Protein AF-A0A2D9LU83-F1 (afdb_monomer_lite)

Sequence (101 aa):
MVVGANGTFTFDAHNPKFELHTDEAPFAMPEHHSLNPMGRWTSTQRESNVVRQDRWQSFDLDPPGQLADVSAFMDSIENDVDPEMNVRFAASPTEVILAGF

Foldseek 3Di:
DDDDPQDDDDQDPVDGDDDDDDPDDDDDDFDADPVCNPCPDPVCVVVRVHDDPPDDDDCPPPDPPVVVVVVQVVCCVVVVHAGPCHPVNVVVVVVVVVVVD

Radius of gyration: 21.48 Å; chains: 1; bounding box: 43×47×49 Å

pLDDT: mean 72.3, std 14.86, range [37.5, 96.94]

Structure (mmCIF, N/CA/C/O backbone):
data_AF-A0A2D9LU83-F1
#
_entry.id   AF-A0A2D9LU83-F1
#
loop_
_atom_site.group_PDB
_atom_site.id
_atom_site.type_symbol
_atom_site.label_atom_id
_atom_site.label_alt_id
_atom_site.label_comp_id
_atom_site.label_asym_id
_atom_site.label_entity_id
_atom_site.label_seq_id
_atom_site.pdbx_PDB_ins_code
_atom_site.Cartn_x
_atom_site.Cartn_y
_atom_site.Cartn_z
_atom_site.occupancy
_atom_site.B_iso_or_equiv
_atom_site.auth_seq_id
_atom_site.auth_comp_id
_atom_site.auth_asym_id
_atom_site.auth_atom_id
_atom_site.pdbx_PDB_model_num
ATOM 1 N N . MET A 1 1 ? 14.430 28.568 -17.155 1.00 39.94 1 MET A N 1
ATOM 2 C CA . MET A 1 1 ? 15.785 28.177 -16.726 1.00 39.94 1 MET A CA 1
ATOM 3 C C . MET A 1 1 ? 15.934 28.573 -15.272 1.00 39.94 1 MET A C 1
ATOM 5 O O . MET A 1 1 ? 15.949 29.759 -14.973 1.00 39.94 1 MET A O 1
ATOM 9 N N . VAL A 1 2 ? 15.943 27.587 -14.380 1.00 37.50 2 VAL A N 1
ATOM 10 C CA . VAL A 1 2 ? 16.274 27.780 -12.963 1.00 37.50 2 VAL A CA 1
ATOM 11 C C . VAL A 1 2 ? 17.647 27.149 -12.776 1.00 37.50 2 VAL A C 1
ATOM 13 O O . VAL A 1 2 ? 17.830 25.988 -13.139 1.00 37.50 2 VAL A O 1
ATOM 16 N N . VAL A 1 3 ? 18.613 27.927 -12.290 1.00 39.62 3 VAL A N 1
ATOM 17 C CA . VAL A 1 3 ? 19.965 27.442 -11.989 1.00 39.62 3 VAL A CA 1
ATOM 18 C C . VAL A 1 3 ? 20.081 27.341 -10.477 1.00 39.62 3 VAL A C 1
ATOM 20 O O . VAL A 1 3 ? 20.055 28.355 -9.783 1.00 39.62 3 VAL A O 1
ATOM 23 N N . GLY A 1 4 ? 20.155 26.109 -9.979 1.00 49.12 4 GLY A N 1
ATOM 24 C CA . GLY A 1 4 ? 20.453 25.800 -8.585 1.00 49.12 4 GLY A CA 1
ATOM 25 C C . GLY A 1 4 ? 21.819 25.127 -8.476 1.00 49.12 4 GLY A C 1
ATOM 26 O O . GLY A 1 4 ? 22.356 24.633 -9.463 1.00 49.12 4 GLY A O 1
ATOM 27 N N . ALA A 1 5 ? 22.379 25.078 -7.268 1.00 49.44 5 ALA A N 1
ATOM 28 C CA . ALA A 1 5 ? 23.735 24.575 -7.023 1.00 49.44 5 ALA A CA 1
ATOM 29 C C . ALA A 1 5 ? 23.977 23.103 -7.440 1.00 49.44 5 ALA A C 1
ATOM 31 O O . ALA A 1 5 ? 25.129 22.712 -7.581 1.00 49.44 5 ALA A O 1
ATOM 32 N N . ASN A 1 6 ? 22.915 22.321 -7.685 1.00 53.34 6 ASN A N 1
ATOM 33 C CA . ASN A 1 6 ? 22.973 20.886 -7.997 1.00 53.34 6 ASN A CA 1
ATOM 34 C C . ASN A 1 6 ? 22.446 20.520 -9.400 1.00 53.34 6 ASN A C 1
ATOM 36 O O . ASN A 1 6 ? 22.148 19.356 -9.648 1.00 53.34 6 ASN A O 1
ATOM 40 N N . GLY A 1 7 ? 22.280 21.478 -10.318 1.00 53.28 7 GLY A N 1
ATOM 41 C CA . GLY A 1 7 ? 21.881 21.158 -11.695 1.00 53.28 7 GLY A CA 1
ATOM 42 C C . GLY A 1 7 ? 21.090 22.249 -12.412 1.00 53.28 7 GLY A C 1
ATOM 43 O O . GLY A 1 7 ? 20.678 23.251 -11.825 1.00 53.28 7 GLY A O 1
ATOM 44 N N . THR A 1 8 ? 20.885 22.039 -13.716 1.00 51.66 8 THR A N 1
ATOM 45 C CA . THR A 1 8 ? 20.163 22.959 -14.610 1.00 51.66 8 THR A CA 1
ATOM 46 C C . THR A 1 8 ? 18.871 22.318 -15.104 1.00 51.66 8 THR A C 1
ATOM 48 O O . THR A 1 8 ? 18.890 21.186 -15.574 1.00 51.66 8 THR A O 1
ATOM 51 N N . PHE A 1 9 ? 17.763 23.066 -15.051 1.00 56.09 9 PHE A N 1
ATOM 52 C CA . PHE A 1 9 ? 16.466 22.645 -15.593 1.00 56.09 9 PHE A CA 1
ATOM 53 C C . PHE A 1 9 ? 16.095 23.445 -16.849 1.00 56.09 9 PHE A C 1
ATOM 55 O O . PHE A 1 9 ? 16.027 24.685 -16.815 1.00 56.09 9 PHE A O 1
ATOM 62 N N . THR A 1 10 ? 15.779 22.732 -17.933 1.00 54.78 10 THR A N 1
ATOM 63 C CA . THR A 1 10 ? 15.288 23.293 -19.201 1.00 54.78 10 THR A CA 1
ATOM 64 C C . THR A 1 10 ? 13.864 22.804 -19.452 1.00 54.78 10 THR A C 1
ATOM 66 O O . THR A 1 10 ? 13.589 21.618 -19.324 1.00 54.78 10 THR A O 1
ATOM 69 N N . PHE A 1 11 ? 12.953 23.719 -19.790 1.00 56.06 11 PHE A N 1
ATOM 70 C CA . PHE A 1 11 ? 11.552 23.404 -20.082 1.00 56.06 11 PHE A CA 1
ATOM 71 C C . PHE A 1 11 ? 11.280 23.673 -21.565 1.00 56.06 11 PHE A C 1
ATOM 73 O O . PHE A 1 11 ? 11.424 24.814 -22.006 1.00 56.06 11 PHE A O 1
ATOM 80 N N . ASP A 1 12 ? 10.880 22.644 -22.314 1.00 59.59 12 ASP A N 1
ATOM 81 C CA . A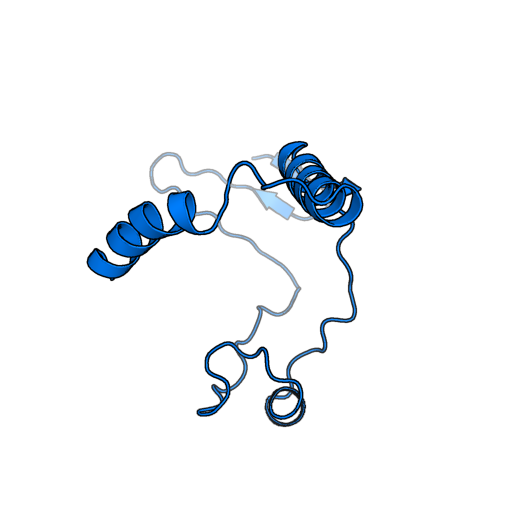SP A 1 12 ? 10.350 22.767 -23.675 1.00 59.59 12 ASP A CA 1
ATOM 82 C C . ASP A 1 12 ? 8.827 22.571 -23.635 1.00 59.59 12 ASP A C 1
ATOM 84 O O . ASP A 1 12 ? 8.328 21.489 -23.323 1.00 59.59 12 ASP A O 1
ATOM 88 N N . ALA A 1 13 ? 8.082 23.637 -23.936 1.00 59.69 13 ALA A N 1
ATOM 89 C CA . ALA A 1 13 ? 6.621 23.650 -23.885 1.00 59.69 13 ALA A CA 1
ATOM 90 C C . ALA A 1 13 ? 5.947 22.729 -24.924 1.00 59.69 13 ALA A C 1
ATOM 92 O O . ALA A 1 13 ? 4.757 22.455 -24.796 1.00 59.69 13 ALA A O 1
ATOM 93 N N . HIS A 1 14 ? 6.678 22.252 -25.938 1.00 62.91 14 HIS A N 1
ATOM 94 C CA . HIS A 1 14 ? 6.123 21.453 -27.039 1.00 62.91 14 HIS A CA 1
ATOM 95 C C . HIS A 1 14 ? 6.580 19.986 -27.013 1.00 62.91 14 HIS A C 1
ATOM 97 O O . HIS A 1 14 ? 6.100 19.178 -27.806 1.00 62.91 14 HIS A O 1
ATOM 103 N N . ASN A 1 15 ? 7.481 19.627 -26.097 1.00 52.97 15 ASN A N 1
ATOM 104 C CA . ASN A 1 15 ? 7.991 18.272 -25.922 1.00 52.97 15 ASN A CA 1
ATOM 105 C C . ASN A 1 15 ? 8.375 18.069 -24.447 1.00 52.97 15 ASN A C 1
ATOM 107 O O . ASN A 1 15 ? 9.556 18.177 -24.110 1.00 52.97 15 ASN A O 1
ATOM 111 N N . PRO A 1 16 ? 7.398 17.835 -23.548 1.00 54.16 16 PRO A N 1
ATOM 112 C CA . PRO A 1 16 ? 7.638 17.774 -22.111 1.00 54.16 16 PRO A CA 1
ATOM 113 C C . PRO A 1 16 ? 8.411 16.498 -21.766 1.00 54.16 16 PRO A C 1
ATOM 115 O O . PRO A 1 16 ? 7.845 15.469 -21.401 1.00 54.16 16 PRO A O 1
ATOM 118 N N . LYS A 1 17 ? 9.729 16.559 -21.919 1.00 55.69 17 LYS A N 1
ATOM 119 C CA . LYS A 1 17 ? 10.667 15.539 -21.473 1.00 55.69 17 LYS A CA 1
ATOM 120 C C . LYS A 1 17 ? 11.405 16.088 -20.267 1.00 55.69 17 LYS A C 1
ATOM 122 O O . LYS A 1 17 ? 11.956 17.184 -20.311 1.00 55.69 17 LYS A O 1
ATOM 127 N N . PHE A 1 18 ? 11.392 15.316 -19.192 1.00 52.31 18 PHE A N 1
ATOM 128 C CA . PHE A 1 18 ? 12.220 15.576 -18.028 1.00 52.31 18 PHE A CA 1
ATOM 129 C C . PHE A 1 18 ? 13.534 14.833 -18.228 1.00 52.31 18 PHE A C 1
ATOM 131 O O . PHE A 1 18 ? 13.542 13.607 -18.324 1.00 52.31 18 PHE A O 1
ATOM 138 N N . GLU A 1 19 ? 14.631 15.575 -18.322 1.00 53.06 19 GLU A N 1
ATOM 139 C CA . GLU A 1 19 ? 15.973 15.006 -18.360 1.00 53.06 19 GLU A CA 1
ATOM 140 C C . GLU A 1 19 ? 16.633 15.278 -17.006 1.00 53.06 19 GLU A C 1
ATOM 142 O O . GLU A 1 19 ? 16.841 16.427 -16.615 1.00 53.06 19 GLU A O 1
ATOM 147 N N . LEU A 1 20 ? 16.865 14.207 -16.246 1.00 57.72 20 LEU A N 1
ATOM 148 C CA . LEU A 1 20 ? 17.532 14.247 -14.950 1.00 57.72 20 LEU A CA 1
ATOM 149 C C . LEU A 1 20 ? 18.965 13.753 -15.145 1.00 57.72 20 LEU A C 1
ATOM 151 O O . LEU A 1 20 ? 19.177 12.583 -15.459 1.00 57.72 20 LEU A O 1
ATOM 155 N N . HIS A 1 21 ? 19.938 14.634 -14.937 1.00 59.62 21 HIS A N 1
ATOM 156 C CA . HIS A 1 21 ? 21.348 14.260 -14.888 1.00 59.62 21 HIS A CA 1
ATOM 157 C C . HIS A 1 21 ? 21.752 14.083 -13.423 1.00 59.62 21 HIS A C 1
ATOM 159 O O . HIS A 1 21 ? 21.639 15.020 -12.635 1.00 59.62 21 HIS A O 1
ATOM 165 N N . THR A 1 22 ? 22.184 12.876 -13.061 1.00 71.31 22 THR A N 1
ATOM 166 C CA . THR A 1 22 ? 22.687 12.531 -11.726 1.00 71.31 22 THR A CA 1
ATOM 167 C C . THR A 1 22 ? 23.958 11.700 -11.861 1.00 71.31 22 THR A C 1
ATOM 169 O O . THR A 1 22 ? 24.082 10.911 -12.799 1.00 71.31 22 THR A O 1
ATOM 172 N N . ASP A 1 23 ? 24.889 11.883 -10.926 1.00 76.69 23 ASP A N 1
ATOM 173 C CA . ASP A 1 23 ? 26.110 11.076 -10.816 1.00 76.69 23 ASP A CA 1
ATOM 174 C C . ASP A 1 23 ? 25.858 9.754 -10.060 1.00 76.69 23 ASP A C 1
ATOM 176 O O . ASP A 1 23 ? 26.745 8.903 -9.960 1.00 76.69 23 ASP A O 1
ATOM 180 N N . GLU A 1 24 ? 24.651 9.561 -9.515 1.00 67.75 24 GLU A N 1
ATOM 181 C CA . GLU A 1 24 ? 24.250 8.307 -8.879 1.00 67.75 24 GLU A CA 1
ATOM 182 C C . GLU A 1 24 ? 24.002 7.214 -9.924 1.00 67.75 24 GLU A C 1
ATOM 184 O O . GLU A 1 24 ? 23.314 7.418 -10.928 1.00 67.75 24 GLU A O 1
ATOM 189 N N . ALA A 1 25 ? 24.541 6.018 -9.672 1.00 66.81 25 ALA A N 1
ATOM 190 C CA . ALA A 1 25 ? 24.288 4.870 -10.530 1.00 66.81 25 ALA A CA 1
ATOM 191 C C . ALA A 1 25 ? 22.779 4.547 -10.547 1.00 66.81 25 ALA A C 1
ATOM 193 O O . ALA A 1 25 ? 22.163 4.469 -9.479 1.00 66.81 25 ALA A O 1
ATOM 194 N N . PRO A 1 26 ? 22.172 4.331 -11.729 1.00 63.62 26 PRO A N 1
ATOM 195 C CA . PRO A 1 26 ? 20.762 3.982 -11.814 1.00 63.62 26 PRO A CA 1
ATOM 196 C C . PRO A 1 26 ? 20.499 2.657 -11.098 1.00 63.62 26 PRO A C 1
ATOM 198 O O . PRO A 1 26 ? 21.335 1.749 -11.105 1.00 63.62 26 PRO A O 1
ATOM 201 N N . PHE A 1 27 ? 19.311 2.530 -10.503 1.00 70.94 27 PHE A N 1
ATOM 202 C CA . PHE A 1 27 ? 18.882 1.269 -9.910 1.00 70.94 27 PHE A CA 1
ATOM 203 C C . PHE A 1 27 ? 18.910 0.153 -10.965 1.00 70.94 27 PHE A C 1
ATOM 205 O O . PHE A 1 27 ? 18.219 0.227 -11.982 1.00 70.94 27 PHE A O 1
ATOM 212 N N . ALA A 1 28 ? 19.696 -0.891 -10.704 1.00 69.56 28 ALA A N 1
ATOM 213 C CA . ALA A 1 28 ? 19.731 -2.102 -11.509 1.00 69.56 28 ALA A CA 1
ATOM 214 C C . ALA A 1 28 ? 18.838 -3.159 -10.855 1.00 69.56 28 ALA A C 1
ATOM 216 O O . ALA A 1 28 ? 19.087 -3.570 -9.720 1.00 69.56 28 ALA A O 1
ATOM 217 N N . MET A 1 29 ? 17.797 -3.594 -11.570 1.00 69.25 29 MET A N 1
ATOM 218 C CA . MET A 1 29 ? 16.914 -4.650 -11.080 1.00 69.25 29 MET A CA 1
ATOM 219 C C . MET A 1 29 ? 17.719 -5.951 -10.893 1.00 69.25 29 MET A C 1
ATOM 221 O O . MET A 1 29 ? 18.377 -6.385 -11.841 1.00 69.25 29 MET A O 1
ATOM 225 N N . PRO A 1 30 ? 17.681 -6.574 -9.700 1.00 71.31 30 PRO A N 1
ATOM 226 C CA . PRO A 1 30 ? 18.307 -7.870 -9.467 1.00 71.31 30 PRO A CA 1
ATOM 227 C C . PRO A 1 30 ? 17.705 -8.971 -10.345 1.00 71.31 30 PRO A C 1
ATOM 229 O O . PRO A 1 30 ? 16.558 -8.871 -10.783 1.00 71.31 30 PRO A O 1
ATOM 232 N N . GLU A 1 31 ? 18.458 -10.050 -10.559 1.00 74.62 31 GLU A N 1
ATOM 233 C CA . GLU A 1 31 ? 17.963 -11.209 -11.303 1.00 74.62 31 GLU A CA 1
ATOM 234 C C . GLU A 1 31 ? 16.736 -11.825 -10.611 1.00 74.62 31 GLU A C 1
ATOM 236 O O . GLU A 1 31 ? 16.713 -12.033 -9.392 1.00 74.62 31 GLU A O 1
ATOM 241 N N . HIS A 1 32 ? 15.695 -12.093 -11.402 1.00 71.25 32 HIS A N 1
ATOM 242 C CA . HIS A 1 32 ? 14.417 -12.588 -10.910 1.00 71.25 32 HIS A CA 1
ATOM 243 C C . HIS A 1 32 ? 14.554 -14.001 -10.330 1.00 71.25 32 HIS A C 1
ATOM 245 O O . HIS A 1 32 ? 14.904 -14.948 -11.035 1.00 71.25 32 HIS A O 1
ATOM 251 N N . HIS A 1 33 ? 14.179 -14.171 -9.063 1.00 73.50 33 HIS A N 1
ATOM 252 C CA . HIS A 1 33 ? 14.171 -15.475 -8.413 1.00 73.50 33 HIS A CA 1
ATOM 253 C C . HIS A 1 33 ? 12.799 -16.147 -8.581 1.00 73.50 33 HIS A C 1
ATOM 255 O O . HIS A 1 33 ? 11.788 -15.639 -8.101 1.00 73.50 33 HIS A O 1
ATOM 261 N N . SER A 1 34 ? 12.743 -17.319 -9.223 1.00 77.62 34 SER A N 1
ATOM 262 C CA . SER A 1 34 ? 11.485 -18.015 -9.574 1.00 77.62 34 SER A CA 1
ATOM 263 C C . SER A 1 34 ? 10.571 -18.314 -8.378 1.00 77.62 34 SER A C 1
ATOM 265 O O . SER A 1 34 ? 9.351 -18.263 -8.503 1.00 77.62 34 SER A O 1
ATOM 267 N N . LEU A 1 35 ? 11.156 -18.582 -7.207 1.00 77.69 35 LEU A N 1
ATOM 268 C CA . LEU A 1 35 ? 10.426 -18.812 -5.950 1.00 77.69 35 LEU A CA 1
ATOM 269 C C . LEU A 1 35 ? 10.141 -17.531 -5.148 1.00 77.69 35 LEU A C 1
ATOM 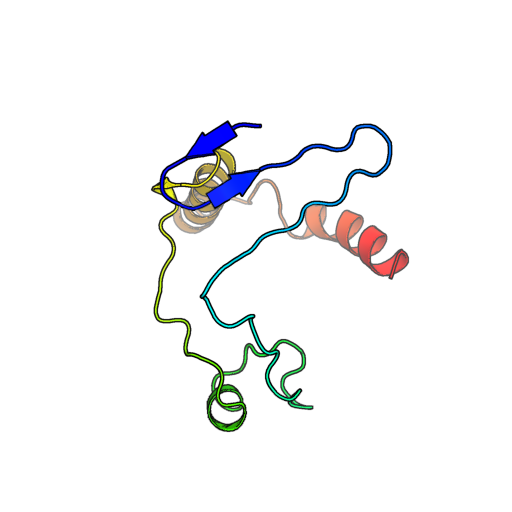271 O O . LEU A 1 35 ? 9.563 -17.601 -4.068 1.00 77.69 35 LEU A O 1
ATOM 275 N N . ASN A 1 36 ? 10.577 -16.371 -5.637 1.00 68.25 36 ASN A N 1
ATOM 276 C CA . ASN A 1 36 ? 10.386 -15.084 -4.980 1.00 68.25 36 ASN A CA 1
ATOM 277 C C . ASN A 1 36 ? 10.117 -13.979 -6.019 1.00 68.25 36 ASN A C 1
ATOM 279 O O . ASN A 1 36 ? 10.937 -13.074 -6.200 1.00 68.25 36 ASN A O 1
ATOM 283 N N . PRO A 1 37 ? 8.951 -14.035 -6.685 1.00 65.06 37 PRO A N 1
ATOM 284 C CA . PRO A 1 37 ? 8.606 -13.122 -7.774 1.00 65.06 37 PRO A CA 1
ATOM 285 C C . PRO A 1 37 ? 8.507 -11.654 -7.336 1.00 65.06 37 PRO A C 1
ATOM 287 O O . PRO A 1 37 ? 8.622 -10.749 -8.154 1.00 65.06 37 PRO A O 1
ATOM 290 N N . MET A 1 38 ? 8.321 -11.404 -6.036 1.00 73.06 38 MET A N 1
ATOM 291 C CA . MET A 1 38 ? 8.245 -10.056 -5.466 1.00 73.06 38 MET A CA 1
ATOM 292 C C . MET A 1 38 ? 9.520 -9.617 -4.736 1.00 73.06 38 MET A C 1
ATOM 294 O O . MET A 1 38 ? 9.528 -8.559 -4.109 1.00 73.06 38 MET A O 1
ATOM 298 N N . GLY A 1 39 ? 10.581 -10.425 -4.738 1.00 67.38 39 GLY A N 1
ATOM 299 C CA . GLY A 1 39 ? 11.834 -10.076 -4.069 1.00 67.38 39 GLY A CA 1
ATOM 300 C C . GLY A 1 39 ? 11.738 -9.937 -2.541 1.00 67.38 39 GLY A C 1
ATOM 301 O O . GLY A 1 39 ? 12.648 -9.377 -1.940 1.00 67.38 39 GLY A O 1
ATOM 302 N N . ARG A 1 40 ? 10.688 -10.449 -1.876 1.00 70.88 40 ARG A N 1
ATOM 303 C CA . ARG A 1 40 ? 10.433 -10.239 -0.431 1.00 70.88 40 ARG A CA 1
ATOM 304 C C . ARG A 1 40 ? 10.925 -11.346 0.505 1.00 70.88 40 ARG A C 1
ATOM 306 O O . ARG A 1 40 ? 11.006 -11.121 1.708 1.00 70.88 40 ARG A O 1
ATOM 313 N N . TRP A 1 41 ? 11.260 -12.528 -0.010 1.00 71.12 41 TRP A N 1
ATOM 314 C CA . TRP A 1 41 ? 11.656 -13.668 0.819 1.00 71.12 41 TRP A CA 1
ATOM 315 C C . TRP A 1 41 ? 13.142 -13.623 1.168 1.00 71.12 41 TRP A C 1
ATOM 317 O O . TRP A 1 41 ? 14.010 -13.731 0.298 1.00 71.12 41 TRP A O 1
ATOM 327 N N . THR A 1 42 ? 13.433 -13.543 2.467 1.00 65.50 42 THR A N 1
ATOM 328 C CA . THR A 1 42 ? 14.783 -13.397 3.034 1.00 65.50 42 THR A CA 1
ATOM 329 C C . THR A 1 42 ? 15.736 -14.530 2.654 1.00 65.50 42 THR A C 1
ATOM 331 O O . THR A 1 42 ? 16.938 -14.303 2.543 1.00 65.50 42 THR A O 1
ATOM 334 N N . SER A 1 43 ? 15.216 -15.744 2.440 1.00 70.00 43 SER A N 1
ATOM 335 C CA . SER A 1 43 ? 15.998 -16.906 1.991 1.00 70.00 43 SER A CA 1
ATOM 336 C C . SER A 1 43 ? 16.631 -16.674 0.619 1.00 70.00 43 SER A C 1
ATOM 338 O O . SER A 1 43 ? 17.805 -16.959 0.429 1.00 70.00 43 SER A O 1
ATOM 340 N N . THR A 1 44 ? 15.867 -16.089 -0.299 1.00 69.81 44 THR A N 1
ATOM 341 C CA . THR A 1 44 ? 16.260 -15.869 -1.702 1.00 69.81 44 THR A CA 1
ATOM 342 C C . THR A 1 44 ? 16.921 -14.505 -1.945 1.00 69.81 44 THR A C 1
ATOM 344 O O . THR A 1 44 ? 17.714 -14.356 -2.865 1.00 69.81 44 THR A O 1
ATOM 347 N N . GLN A 1 45 ? 16.675 -13.503 -1.088 1.00 69.25 45 GLN A N 1
ATOM 348 C CA . GLN A 1 45 ? 17.308 -12.176 -1.200 1.00 69.25 45 GLN A CA 1
ATOM 349 C C . GLN A 1 45 ? 18.839 -12.226 -1.096 1.00 69.25 45 GLN A C 1
ATOM 351 O O . GLN A 1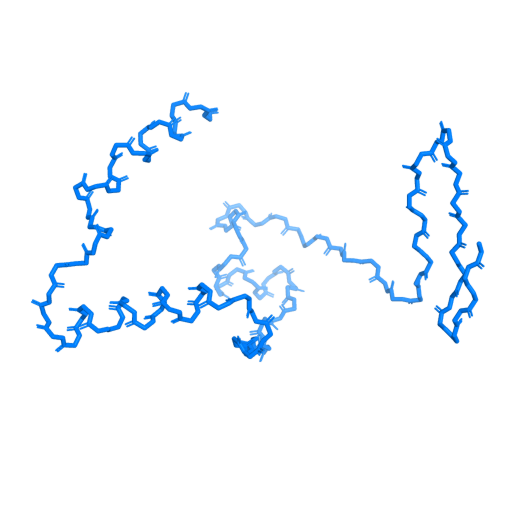 45 ? 19.522 -11.418 -1.724 1.00 69.25 45 GLN A O 1
ATOM 356 N N . ARG A 1 46 ? 19.378 -13.175 -0.314 1.00 68.38 46 ARG A N 1
ATOM 357 C CA . ARG A 1 46 ? 20.828 -13.370 -0.160 1.00 68.38 46 ARG A CA 1
ATOM 358 C C . ARG A 1 46 ? 21.484 -13.849 -1.457 1.00 68.38 46 ARG A C 1
ATOM 360 O O . ARG A 1 46 ? 22.633 -13.509 -1.706 1.00 68.38 46 ARG A O 1
ATOM 367 N N . GLU A 1 47 ? 20.759 -14.620 -2.259 1.00 71.06 47 GLU A N 1
ATOM 368 C CA . GLU A 1 47 ? 21.230 -15.165 -3.536 1.00 71.06 47 GLU A CA 1
ATOM 369 C C . GLU A 1 47 ? 21.131 -14.118 -4.655 1.00 71.06 47 GLU A C 1
ATOM 371 O O . GLU A 1 47 ? 21.995 -14.051 -5.522 1.00 71.06 47 GLU A O 1
ATOM 376 N N . SER A 1 48 ? 20.132 -13.235 -4.581 1.00 66.94 48 SER A N 1
ATOM 377 C CA . SER A 1 48 ? 19.884 -12.182 -5.572 1.00 66.94 48 SER A CA 1
ATOM 378 C C . SER A 1 48 ? 20.723 -10.902 -5.382 1.00 66.94 48 SER A C 1
ATOM 380 O O . SER A 1 48 ? 20.443 -9.909 -6.045 1.00 66.94 48 SER A O 1
ATOM 382 N N . ASN A 1 49 ? 21.728 -10.878 -4.490 1.00 67.69 49 ASN A N 1
ATOM 383 C CA . ASN A 1 49 ? 22.556 -9.691 -4.185 1.00 67.69 49 ASN A CA 1
ATOM 384 C C . ASN A 1 49 ? 21.742 -8.404 -3.916 1.00 67.69 49 ASN A C 1
ATOM 386 O O . ASN A 1 49 ? 22.208 -7.291 -4.170 1.00 67.69 49 ASN A O 1
ATOM 390 N N . VAL A 1 50 ? 20.511 -8.537 -3.411 1.00 66.81 50 VAL A N 1
ATOM 391 C CA . VAL A 1 50 ? 19.639 -7.384 -3.161 1.00 66.81 50 VAL A CA 1
ATOM 392 C C . VAL A 1 50 ? 20.192 -6.612 -1.971 1.00 66.81 50 VAL A C 1
ATOM 394 O O . VAL A 1 50 ? 20.473 -7.197 -0.921 1.00 66.81 50 VAL A O 1
ATOM 397 N N . VAL A 1 51 ? 20.329 -5.292 -2.115 1.00 66.19 51 VAL A N 1
ATOM 398 C CA . VAL A 1 51 ? 20.674 -4.417 -0.989 1.00 66.19 51 VAL A CA 1
ATOM 399 C C . VAL A 1 51 ? 19.614 -4.608 0.091 1.00 66.19 51 VAL A C 1
ATOM 401 O O . VAL A 1 51 ? 18.424 -4.392 -0.141 1.00 66.19 51 VAL A O 1
ATOM 404 N N . ARG A 1 52 ? 20.045 -5.059 1.271 1.00 63.50 52 ARG A N 1
ATOM 405 C CA . ARG A 1 52 ? 19.147 -5.274 2.403 1.00 63.50 52 ARG A CA 1
ATOM 406 C C . ARG A 1 52 ? 18.472 -3.948 2.741 1.00 63.50 52 ARG A C 1
ATOM 408 O O . ARG A 1 52 ? 19.162 -2.965 2.984 1.00 63.50 52 ARG A O 1
ATOM 415 N N . GLN A 1 53 ? 17.142 -3.936 2.804 1.00 62.44 53 GLN A N 1
ATOM 416 C CA . GLN A 1 53 ? 16.424 -2.821 3.414 1.00 62.44 53 GLN A CA 1
ATOM 417 C C . GLN A 1 53 ? 16.767 -2.787 4.908 1.00 62.44 53 GLN A C 1
ATOM 419 O O . GLN A 1 53 ? 16.252 -3.570 5.702 1.00 62.44 53 GLN A O 1
ATOM 424 N N . ASP A 1 54 ? 17.703 -1.919 5.270 1.00 61.50 54 ASP A N 1
ATOM 425 C CA . ASP A 1 54 ? 18.091 -1.586 6.643 1.00 61.50 54 ASP A CA 1
ATOM 426 C C . ASP A 1 54 ? 17.606 -0.188 7.055 1.00 61.50 54 ASP A C 1
ATOM 428 O O . ASP A 1 54 ? 17.688 0.193 8.223 1.00 61.50 54 ASP A O 1
ATOM 432 N N . ARG A 1 55 ? 17.060 0.565 6.096 1.00 60.19 55 ARG A N 1
ATOM 433 C CA . ARG A 1 55 ? 16.485 1.887 6.303 1.00 60.19 55 ARG A CA 1
ATOM 434 C C . ARG A 1 55 ? 14.993 1.775 6.559 1.00 60.19 55 ARG A C 1
ATOM 436 O O . ARG A 1 55 ? 14.223 1.420 5.670 1.00 60.19 55 ARG A O 1
ATOM 443 N N . TRP A 1 56 ? 14.605 2.143 7.769 1.00 69.00 56 TRP A N 1
ATOM 444 C CA . TRP A 1 56 ? 13.225 2.458 8.100 1.00 69.00 56 TRP A CA 1
ATOM 445 C C . TRP A 1 56 ? 12.937 3.884 7.641 1.00 69.00 56 TRP A C 1
ATOM 447 O O . TRP A 1 56 ? 13.697 4.801 7.959 1.00 69.00 56 TRP A O 1
ATOM 457 N N . GLN A 1 57 ? 11.872 4.070 6.865 1.00 65.81 57 GLN A N 1
ATOM 458 C CA . GLN A 1 57 ? 11.348 5.408 6.624 1.00 65.81 57 GLN A CA 1
ATOM 459 C C . GLN A 1 57 ? 10.496 5.815 7.818 1.00 65.81 57 GLN A C 1
ATOM 461 O O . GLN A 1 57 ? 9.673 5.035 8.293 1.00 65.81 57 GLN A O 1
ATOM 466 N N . SER A 1 58 ? 10.738 7.026 8.311 1.00 66.31 58 SER A N 1
ATOM 467 C CA . SER A 1 58 ? 9.836 7.646 9.270 1.00 66.31 58 SER A CA 1
ATOM 468 C C . SER A 1 58 ? 8.611 8.175 8.536 1.00 66.31 58 SER A C 1
ATOM 470 O O . SER A 1 58 ? 8.732 8.719 7.437 1.00 66.31 58 SER A O 1
ATOM 472 N N . PHE A 1 59 ? 7.456 8.078 9.182 1.00 66.44 59 PHE A N 1
ATOM 473 C CA . PHE A 1 59 ? 6.214 8.673 8.703 1.00 66.44 59 PHE A CA 1
ATOM 474 C C . PHE A 1 59 ? 6.184 10.205 8.846 1.00 66.44 59 PHE A C 1
ATOM 476 O O . PHE A 1 59 ? 5.236 10.843 8.400 1.00 66.44 59 PHE A O 1
ATOM 483 N N . ASP A 1 60 ? 7.226 10.818 9.422 1.00 65.12 60 ASP A N 1
ATOM 484 C CA . ASP A 1 60 ? 7.337 12.279 9.582 1.00 65.12 60 ASP A CA 1
ATOM 485 C C . ASP A 1 60 ? 7.297 13.049 8.245 1.00 65.12 60 ASP A C 1
ATOM 487 O O . ASP A 1 60 ? 7.093 14.263 8.231 1.00 65.12 60 ASP A O 1
ATOM 491 N N . LEU A 1 61 ? 7.528 12.357 7.122 1.00 61.38 61 LEU A N 1
ATOM 492 C CA . LEU A 1 61 ? 7.529 12.916 5.767 1.00 61.38 61 LEU A CA 1
ATOM 493 C C . LEU A 1 61 ? 6.255 12.595 4.969 1.00 61.38 61 LEU A C 1
ATOM 495 O O . LEU A 1 61 ? 6.126 13.064 3.837 1.00 61.38 61 LEU A O 1
ATOM 499 N N . ASP A 1 62 ? 5.340 11.798 5.522 1.00 59.62 62 ASP A N 1
ATOM 500 C CA . ASP A 1 62 ? 4.143 11.360 4.809 1.00 59.62 62 ASP A CA 1
ATOM 501 C C . ASP A 1 62 ? 3.007 12.393 4.886 1.00 59.62 62 ASP A C 1
ATOM 503 O O . ASP A 1 62 ? 2.901 13.152 5.857 1.00 59.62 62 ASP A O 1
ATOM 507 N N . PRO A 1 63 ? 2.099 12.429 3.893 1.00 60.75 63 PRO A N 1
ATOM 508 C CA . PRO A 1 63 ? 0.845 13.145 4.039 1.00 60.75 63 PRO A CA 1
ATOM 509 C C . PRO A 1 63 ? 0.104 12.624 5.283 1.00 60.75 63 PRO A C 1
ATOM 511 O O . PRO A 1 63 ? 0.177 11.429 5.577 1.00 60.75 63 PRO A O 1
ATOM 514 N N . PRO A 1 64 ? -0.682 13.468 5.973 1.00 63.25 64 PRO A N 1
ATOM 515 C CA . PRO A 1 64 ? -1.327 13.130 7.249 1.00 63.25 64 PRO A CA 1
ATOM 516 C C . PRO A 1 64 ? -2.199 11.856 7.248 1.00 63.25 64 PRO A C 1
ATOM 518 O O . PRO A 1 64 ? -2.553 11.375 8.319 1.00 63.25 64 PRO A O 1
ATOM 521 N N . GLY A 1 65 ? -2.534 11.296 6.079 1.00 70.75 65 GLY A N 1
ATOM 522 C CA . GLY A 1 65 ? -3.336 10.078 5.940 1.00 70.75 65 GLY A CA 1
ATOM 523 C C . GLY A 1 65 ? -2.649 8.789 6.405 1.00 70.75 65 GLY A C 1
ATOM 524 O O . GLY A 1 65 ? -3.282 8.014 7.108 1.00 70.75 65 GLY A O 1
ATOM 525 N N . GLN A 1 66 ? -1.361 8.562 6.103 1.00 74.62 66 GLN A N 1
ATOM 526 C CA . GLN A 1 66 ? -0.733 7.265 6.425 1.00 74.62 66 GLN A CA 1
ATOM 527 C C . GLN A 1 66 ? -0.615 7.019 7.933 1.00 74.62 66 GLN A C 1
ATOM 529 O O . GLN A 1 66 ? -0.889 5.920 8.409 1.00 74.62 66 GLN A O 1
ATOM 534 N N . LEU A 1 67 ? -0.243 8.049 8.699 1.00 81.06 67 LEU A N 1
ATOM 535 C CA . LEU A 1 67 ? -0.204 7.958 10.160 1.00 81.06 67 LEU A CA 1
ATOM 536 C C . LEU A 1 67 ? -1.590 7.694 10.745 1.00 81.06 67 LEU A C 1
ATOM 538 O O . LEU A 1 67 ? -1.718 6.866 11.641 1.00 81.06 67 LEU A O 1
ATOM 542 N N . ALA A 1 68 ? -2.617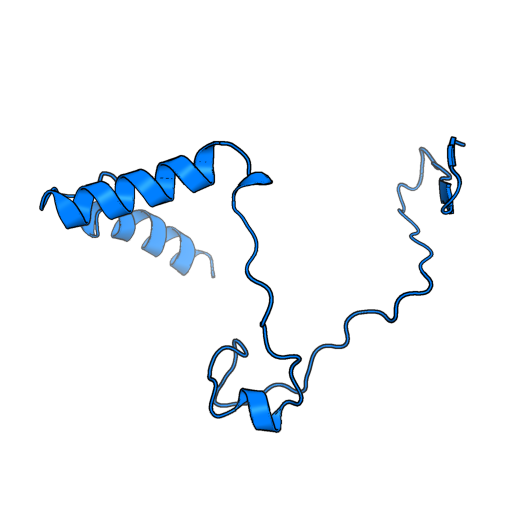 8.370 10.225 1.00 83.38 68 ALA A N 1
ATOM 543 C CA . ALA A 1 68 ? -3.989 8.187 10.682 1.00 83.38 68 ALA A CA 1
ATOM 544 C C . ALA A 1 68 ? -4.489 6.756 10.427 1.00 83.38 68 ALA A C 1
ATOM 546 O O . ALA A 1 68 ? -5.059 6.148 11.332 1.00 83.38 68 ALA A O 1
ATOM 547 N N . ASP A 1 69 ? -4.212 6.196 9.247 1.00 85.50 69 ASP A N 1
ATOM 548 C CA . ASP A 1 69 ? -4.602 4.827 8.891 1.00 85.50 69 ASP A CA 1
ATOM 549 C C . ASP A 1 69 ? -3.906 3.787 9.785 1.00 85.50 69 ASP A C 1
ATOM 551 O O . ASP A 1 69 ? -4.541 2.851 10.276 1.00 85.50 69 ASP A O 1
ATOM 555 N N . VAL A 1 70 ? -2.603 3.965 10.046 1.00 86.75 70 VAL A N 1
ATOM 556 C CA . VAL A 1 70 ? -1.836 3.074 10.933 1.00 86.75 70 VAL A CA 1
ATOM 557 C C . VAL A 1 70 ? -2.349 3.160 12.369 1.00 86.75 70 VAL A C 1
ATOM 559 O O . VAL A 1 70 ? -2.545 2.123 13.002 1.00 86.75 70 VAL A O 1
ATOM 562 N N . SER A 1 71 ? -2.599 4.366 12.884 1.00 87.56 71 SER A N 1
ATOM 563 C CA . SER A 1 71 ? -3.175 4.548 14.219 1.00 87.56 71 SER A CA 1
ATOM 564 C C . SER A 1 71 ? -4.547 3.888 14.334 1.00 87.56 71 SER A C 1
ATOM 566 O O . SER A 1 71 ? -4.745 3.091 15.243 1.00 87.56 71 SER A O 1
ATOM 568 N N . ALA A 1 72 ? -5.453 4.116 13.379 1.00 88.75 72 ALA A N 1
ATOM 569 C CA . ALA A 1 72 ? -6.786 3.513 13.389 1.00 88.75 72 ALA A CA 1
ATOM 570 C C . ALA A 1 72 ? -6.740 1.973 13.360 1.00 88.75 72 ALA A C 1
ATOM 572 O O . ALA A 1 72 ? -7.532 1.301 14.028 1.00 88.75 72 ALA A O 1
ATOM 573 N N . PHE A 1 73 ? -5.792 1.399 12.613 1.00 89.38 73 PHE A N 1
ATOM 574 C CA . PHE A 1 73 ? -5.562 -0.044 12.601 1.00 89.38 73 PHE A CA 1
ATOM 575 C C . PHE A 1 73 ? -5.093 -0.567 13.966 1.00 89.38 73 PHE A C 1
ATOM 577 O O . PHE A 1 73 ? -5.649 -1.545 14.469 1.00 89.38 73 PHE A O 1
ATOM 584 N N . MET A 1 74 ? -4.101 0.086 14.579 1.00 93.31 74 MET A N 1
ATOM 585 C CA . MET A 1 74 ? -3.592 -0.303 15.899 1.00 93.31 74 MET A CA 1
ATOM 586 C C . MET A 1 74 ? -4.670 -0.159 16.977 1.00 93.31 74 MET A C 1
ATOM 588 O O . MET A 1 74 ? -4.878 -1.092 17.749 1.00 93.31 74 MET A O 1
ATOM 592 N N . ASP A 1 75 ? -5.425 0.941 16.963 1.00 95.00 75 ASP A N 1
ATOM 593 C CA . ASP A 1 75 ? -6.534 1.187 17.886 1.00 95.00 75 ASP A CA 1
ATOM 594 C C . ASP A 1 75 ? -7.598 0.084 17.794 1.00 95.00 75 ASP A C 1
ATOM 596 O O . ASP A 1 75 ? -8.130 -0.353 18.815 1.00 95.00 75 ASP A O 1
ATOM 600 N N . SER A 1 76 ? -7.890 -0.403 16.584 1.00 94.88 76 SER A N 1
ATOM 601 C CA . SER A 1 76 ? -8.846 -1.496 16.369 1.00 94.88 76 SER A CA 1
ATOM 602 C C . SER A 1 76 ? -8.370 -2.804 17.013 1.00 94.88 76 SER A C 1
ATOM 604 O O . SER A 1 76 ? -9.167 -3.516 17.621 1.00 94.88 76 SER A O 1
ATOM 606 N N . ILE A 1 77 ? -7.067 -3.100 16.939 1.00 93.38 77 ILE A N 1
ATOM 607 C CA . ILE A 1 77 ? -6.467 -4.274 17.593 1.00 93.38 77 ILE A CA 1
ATOM 608 C C . ILE A 1 77 ? -6.498 -4.121 19.114 1.00 93.38 77 ILE A C 1
ATOM 610 O O . ILE A 1 77 ? -6.897 -5.044 19.820 1.00 93.38 77 ILE A O 1
ATOM 614 N N . GLU A 1 78 ? -6.051 -2.974 19.623 1.00 96.94 78 GLU A N 1
ATOM 615 C CA . GLU A 1 78 ? -5.897 -2.744 21.061 1.00 96.94 78 GLU A CA 1
ATOM 616 C C . GLU A 1 78 ? -7.240 -2.709 21.794 1.00 96.94 78 GLU A C 1
ATOM 618 O O . GLU A 1 78 ? -7.337 -3.182 22.928 1.00 96.94 78 GLU A O 1
ATOM 623 N N . ASN A 1 79 ? -8.279 -2.183 21.142 1.00 96.50 79 ASN A N 1
ATOM 624 C CA . ASN A 1 79 ? -9.612 -2.049 21.723 1.00 96.50 79 ASN A CA 1
ATOM 625 C C . ASN A 1 79 ? -10.576 -3.182 21.330 1.00 96.50 79 ASN A C 1
ATOM 627 O O . ASN A 1 79 ? -11.726 -3.153 21.766 1.00 96.50 79 ASN A O 1
ATOM 631 N N . ASP A 1 80 ? -10.127 -4.160 20.535 1.00 94.69 80 ASP A N 1
ATOM 632 C CA . ASP A 1 80 ? -10.953 -5.256 19.999 1.00 94.69 80 ASP A CA 1
ATOM 633 C C . ASP A 1 80 ? -12.218 -4.741 19.280 1.00 94.69 80 ASP A C 1
ATOM 635 O O . ASP A 1 80 ? -13.346 -5.181 19.517 1.00 94.69 80 ASP A O 1
ATOM 639 N N . VAL A 1 81 ? -12.028 -3.742 18.412 1.00 94.88 81 VAL A N 1
ATOM 640 C CA . VAL A 1 81 ? -13.096 -3.101 17.632 1.00 94.88 81 VAL A CA 1
ATOM 641 C C . VAL A 1 81 ? -12.958 -3.484 16.162 1.00 94.88 81 VAL A C 1
ATOM 643 O O . VAL A 1 81 ? -11.857 -3.576 15.626 1.00 94.88 81 VAL A O 1
ATOM 646 N N . ASP A 1 82 ? -14.092 -3.702 15.492 1.00 93.56 82 ASP A N 1
ATOM 647 C CA . ASP A 1 82 ? -14.113 -3.980 14.055 1.00 93.56 82 ASP A CA 1
ATOM 648 C C . ASP A 1 82 ? -13.630 -2.742 13.271 1.00 93.56 82 ASP A C 1
ATOM 650 O O . ASP A 1 82 ? -14.213 -1.663 13.436 1.00 93.56 82 ASP A O 1
ATOM 654 N N . PRO A 1 83 ? -12.584 -2.859 12.433 1.00 91.31 83 PRO A N 1
ATOM 655 C CA . PRO A 1 83 ? -12.063 -1.722 11.685 1.00 91.31 83 PRO A CA 1
ATOM 656 C C . PRO A 1 83 ? -13.053 -1.267 10.608 1.00 91.31 83 PRO A C 1
ATOM 658 O O . PRO A 1 83 ? -13.795 -2.070 10.040 1.00 91.31 83 PRO A O 1
ATOM 661 N N . GLU A 1 84 ? -13.002 0.021 10.254 1.00 87.69 84 GLU A N 1
ATOM 662 C CA . GLU A 1 84 ? -13.839 0.601 9.191 1.00 87.69 84 GLU A CA 1
ATOM 663 C C . GLU A 1 84 ? -13.679 -0.154 7.857 1.00 87.69 84 GLU A C 1
ATOM 665 O O . GLU A 1 84 ? -14.660 -0.458 7.177 1.00 87.69 84 GLU A O 1
ATOM 670 N N . MET A 1 85 ? -12.443 -0.545 7.526 1.00 89.06 85 MET A N 1
ATOM 671 C CA . MET A 1 85 ? -12.118 -1.407 6.388 1.00 89.06 85 MET A CA 1
ATOM 672 C C . MET A 1 85 ? -11.927 -2.867 6.834 1.00 89.06 85 MET A C 1
ATOM 674 O O . MET A 1 85 ? -10.808 -3.379 6.890 1.00 89.06 85 MET A O 1
ATOM 678 N N . ASN A 1 86 ? -13.019 -3.557 7.167 1.00 90.44 86 ASN A N 1
ATOM 679 C CA . ASN A 1 86 ? -12.982 -4.984 7.506 1.00 90.44 86 ASN A CA 1
ATOM 680 C C . ASN A 1 86 ? -13.023 -5.894 6.259 1.00 90.44 86 ASN A C 1
ATOM 682 O O . ASN A 1 86 ? -13.247 -5.458 5.128 1.00 90.44 86 ASN A O 1
ATOM 686 N N . VAL A 1 87 ? -12.866 -7.206 6.467 1.00 89.94 87 VAL A N 1
ATOM 687 C CA . VAL A 1 87 ? -12.835 -8.203 5.379 1.00 89.94 87 VAL A CA 1
ATOM 688 C C . VAL A 1 87 ? -14.096 -8.201 4.506 1.00 89.94 87 VAL A C 1
ATOM 690 O O . VAL A 1 87 ? -14.018 -8.466 3.308 1.00 89.94 87 VAL A O 1
ATOM 693 N N . ARG A 1 88 ? -15.264 -7.886 5.080 1.00 90.88 88 ARG A N 1
ATOM 694 C CA . ARG A 1 88 ? -16.536 -7.874 4.344 1.00 90.88 88 ARG A CA 1
ATOM 695 C C . ARG A 1 88 ? -16.579 -6.700 3.374 1.00 90.88 88 ARG A C 1
ATOM 697 O O . ARG A 1 88 ? -17.008 -6.874 2.238 1.00 90.88 88 ARG A O 1
ATOM 704 N N . PHE A 1 89 ? -16.104 -5.535 3.809 1.00 91.44 89 PHE A N 1
ATOM 705 C CA . PHE A 1 89 ? -15.992 -4.358 2.954 1.00 91.44 89 PHE A CA 1
ATOM 706 C C . PHE A 1 89 ? -14.865 -4.494 1.929 1.00 91.44 89 PHE A C 1
ATOM 708 O O . PHE A 1 89 ? -15.053 -4.095 0.785 1.00 91.44 89 PHE A O 1
ATOM 715 N N . ALA A 1 90 ? -13.739 -5.114 2.291 1.00 91.81 90 ALA A N 1
ATOM 716 C CA . ALA A 1 90 ? -12.589 -5.278 1.402 1.00 91.81 90 ALA A CA 1
ATOM 717 C C . ALA A 1 90 ? -12.814 -6.295 0.264 1.00 91.81 90 ALA A C 1
ATOM 719 O O . ALA A 1 90 ? -12.159 -6.203 -0.776 1.00 91.81 90 ALA A O 1
ATOM 720 N N . ALA A 1 91 ? -13.734 -7.252 0.424 1.00 93.00 91 ALA A N 1
ATOM 721 C CA . ALA A 1 91 ? -13.978 -8.304 -0.566 1.00 93.00 91 ALA A CA 1
ATOM 722 C C . ALA A 1 91 ? -14.460 -7.753 -1.920 1.00 93.00 91 ALA A C 1
ATOM 724 O O . ALA A 1 91 ? -13.849 -8.025 -2.951 1.00 93.00 91 ALA A O 1
ATOM 725 N N . SER A 1 92 ? -15.503 -6.918 -1.917 1.00 91.06 92 SER A N 1
ATOM 726 C CA . SER A 1 92 ? -16.089 -6.361 -3.145 1.00 91.06 92 SER A CA 1
ATOM 727 C C . SER A 1 92 ? -15.110 -5.538 -4.006 1.00 91.06 92 SER A C 1
ATOM 729 O O . SER A 1 92 ? -15.006 -5.824 -5.200 1.00 91.06 92 SER A O 1
ATOM 731 N N . PRO A 1 93 ? -14.362 -4.548 -3.477 1.00 90.50 93 PRO A N 1
ATOM 732 C CA . PRO A 1 93 ? -13.392 -3.809 -4.282 1.00 90.50 93 PRO A CA 1
ATOM 733 C C . PRO A 1 93 ? -12.24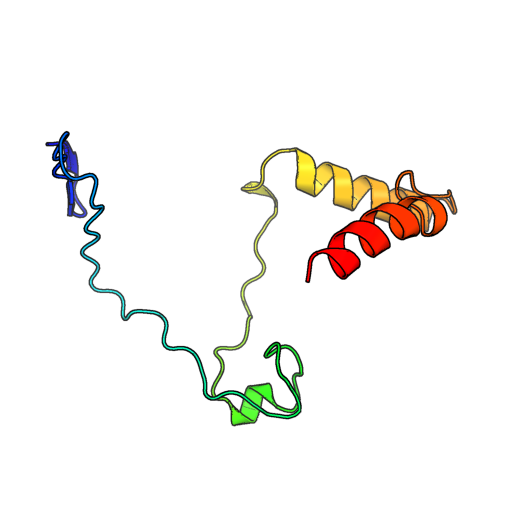2 -4.704 -4.759 1.00 90.50 93 PRO A C 1
ATOM 735 O O . PRO A 1 93 ? -11.757 -4.524 -5.874 1.00 90.50 93 PRO A O 1
ATOM 738 N N . THR A 1 94 ? -11.839 -5.701 -3.964 1.00 90.62 94 THR A N 1
ATOM 739 C CA . THR A 1 94 ? -10.805 -6.666 -4.368 1.00 90.62 94 THR A CA 1
ATOM 740 C C . THR A 1 94 ? -11.249 -7.492 -5.574 1.00 90.62 94 THR A C 1
ATOM 742 O O . THR A 1 94 ? -10.482 -7.641 -6.522 1.00 90.62 94 THR A O 1
ATOM 745 N N . GLU A 1 95 ? -12.491 -7.980 -5.583 1.00 91.25 95 GLU A N 1
ATOM 746 C CA . GLU A 1 95 ? -13.059 -8.707 -6.726 1.00 91.25 95 GLU A CA 1
ATOM 747 C C . GLU A 1 95 ? -13.054 -7.860 -8.003 1.00 91.25 95 GLU A C 1
ATOM 749 O O . GLU A 1 95 ? -12.680 -8.352 -9.066 1.00 91.25 95 GLU A O 1
ATOM 754 N N . VAL A 1 96 ? -13.406 -6.575 -7.900 1.00 92.75 96 VAL A N 1
ATOM 755 C CA . VAL A 1 96 ? -13.374 -5.645 -9.039 1.00 92.75 96 VAL A CA 1
ATOM 756 C C . VAL A 1 96 ? -11.950 -5.452 -9.563 1.00 92.75 96 VAL A C 1
ATOM 758 O O . VAL A 1 96 ? -11.739 -5.489 -10.773 1.00 92.75 96 VAL A O 1
ATOM 761 N N . ILE A 1 97 ? -10.968 -5.272 -8.673 1.00 88.81 97 ILE A N 1
ATOM 762 C CA . ILE A 1 97 ? -9.556 -5.114 -9.056 1.00 88.81 97 ILE A CA 1
ATOM 763 C C . ILE A 1 97 ? -9.043 -6.378 -9.753 1.00 88.81 97 ILE A C 1
ATOM 765 O O . ILE A 1 97 ? -8.405 -6.281 -10.799 1.00 88.81 97 ILE A O 1
ATOM 769 N N . LEU A 1 98 ? -9.350 -7.557 -9.207 1.00 88.94 98 LEU A N 1
ATOM 770 C CA . LEU A 1 98 ? -8.935 -8.837 -9.785 1.00 88.94 98 LEU A CA 1
ATOM 771 C C . LEU A 1 98 ? -9.609 -9.122 -11.129 1.00 88.94 98 LEU A C 1
ATOM 773 O O . LEU A 1 98 ? -8.987 -9.725 -11.992 1.00 88.94 98 LEU A O 1
ATOM 777 N N . ALA A 1 99 ? -10.851 -8.679 -11.333 1.00 84.88 99 ALA A N 1
ATOM 778 C CA . ALA A 1 99 ? -11.537 -8.822 -12.615 1.00 84.88 99 ALA A CA 1
ATOM 779 C C . ALA A 1 99 ? -10.951 -7.927 -13.725 1.00 84.88 99 ALA A C 1
ATOM 781 O O . ALA A 1 99 ? -11.221 -8.161 -14.903 1.00 84.88 99 ALA A O 1
ATOM 782 N N . GLY A 1 100 ? -10.191 -6.890 -13.360 1.00 77.06 100 GLY A N 1
ATOM 783 C CA . GLY A 1 100 ? -9.514 -5.992 -14.297 1.00 77.06 100 GLY A CA 1
ATOM 784 C C . GLY A 1 100 ? 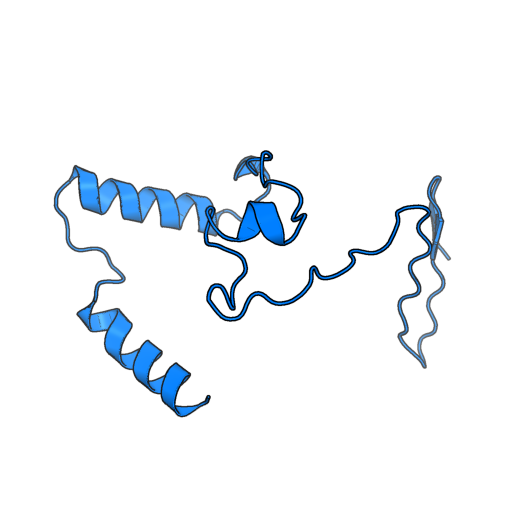-8.080 -6.396 -14.659 1.00 77.06 100 GLY A C 1
ATOM 785 O O . GLY A 1 100 ? -7.473 -5.708 -15.481 1.00 77.06 100 GLY A O 1
ATOM 786 N N . PHE A 1 101 ? -7.545 -7.455 -14.043 1.00 56.50 101 PHE A N 1
ATOM 787 C CA . PHE A 1 101 ? -6.189 -7.977 -14.252 1.00 56.50 101 PHE A CA 1
ATOM 788 C C . PHE A 1 101 ? -6.204 -9.200 -15.177 1.00 56.50 101 PHE A C 1
ATOM 790 O O . PHE A 1 101 ? -5.257 -9.332 -15.986 1.00 56.50 101 PHE A O 1
#

Secondary structure (DSSP, 8-state):
-EEETTEEE---TTS-------SSPPPPPPPPBTTBTTS--HHHHTTTTPPP---PPPGGGS-HHHHHHHHHHHHHHHTT---SS-HHHHHHHHHHHHHT-